Protein AF-A0A3C1TAZ9-F1 (afdb_monomer_lite)

Secondary structure (DSSP, 8-state):
----TTSTT--HHHHEEEETTTTEEEE-TTS-HHHHHHHHHHHHHTTTT-HHHHHHHHHHHHHHHT-SS--GGG-TTGGGT--

Radius of gyration: 13.25 Å; chains: 1; bounding box: 29×21×37 Å

Sequence (83 aa):
DLLRPDEAAFEFKKYFIYDYIQHRLLPNPQASAEEKVRAEVTIRVFNLNHSGMCISRRHAFERFRKDEEPFLSDYNFRFMFDD

Foldseek 3Di:
DADDCPPPPDDCLLFWAADLVQRAIAGNPPHDPVSNVNSVCNCVVVVCVPVVNSVLSNVLVVVQVPDPDDDLVVGPPSSNVDD

Structure (mmCIF, N/CA/C/O backbone):
data_AF-A0A3C1TAZ9-F1
#
_entry.id   AF-A0A3C1TAZ9-F1
#
loop_
_atom_site.group_PDB
_atom_site.id
_atom_site.type_symbol
_atom_site.label_atom_id
_atom_site.label_alt_id
_atom_site.label_comp_id
_atom_site.label_asym_id
_atom_site.label_entity_id
_atom_site.label_seq_id
_atom_site.pdbx_PDB_ins_code
_atom_site.Cartn_x
_atom_site.Cartn_y
_atom_site.Cartn_z
_atom_site.occupancy
_atom_site.B_iso_or_equiv
_atom_site.auth_seq_id
_atom_site.auth_comp_id
_atom_site.auth_asym_id
_atom_site.auth_atom_id
_atom_site.pdbx_PDB_model_num
ATOM 1 N N . ASP A 1 1 ? -8.578 -6.268 16.981 1.00 67.12 1 ASP A N 1
ATOM 2 C CA . ASP A 1 1 ? -8.781 -7.127 15.799 1.00 67.12 1 ASP A CA 1
ATOM 3 C C . ASP A 1 1 ? -7.794 -6.864 14.679 1.00 67.12 1 ASP A C 1
ATOM 5 O O . ASP A 1 1 ? -7.324 -5.743 14.527 1.00 67.12 1 ASP A O 1
ATOM 9 N N . LEU A 1 2 ? -7.475 -7.909 13.912 1.00 76.31 2 LEU A N 1
ATOM 10 C CA . LEU A 1 2 ? -6.688 -7.828 12.675 1.00 76.31 2 LEU A CA 1
ATOM 11 C C . LEU A 1 2 ? -7.556 -7.329 11.509 1.00 76.31 2 LEU A C 1
ATOM 13 O O . LEU A 1 2 ? -8.787 -7.401 11.558 1.00 76.31 2 LEU A O 1
ATOM 17 N N . LEU A 1 3 ? -6.924 -6.804 10.459 1.00 77.56 3 LEU A N 1
ATOM 18 C CA . LEU A 1 3 ? -7.624 -6.483 9.214 1.00 77.56 3 LEU A CA 1
ATOM 19 C C . LEU A 1 3 ? -7.858 -7.751 8.398 1.00 77.56 3 LEU A C 1
ATOM 21 O O . LEU A 1 3 ? -6.939 -8.546 8.200 1.00 77.56 3 LEU A O 1
ATOM 25 N N . ARG A 1 4 ? -9.098 -7.917 7.937 1.00 78.94 4 ARG A N 1
ATOM 26 C CA . ARG A 1 4 ? -9.524 -8.991 7.045 1.00 78.94 4 ARG A CA 1
ATOM 27 C C . ARG A 1 4 ? -9.580 -8.436 5.619 1.00 78.94 4 ARG A C 1
ATOM 29 O O . ARG A 1 4 ? -10.452 -7.615 5.343 1.00 78.94 4 ARG A O 1
ATOM 36 N N . PRO A 1 5 ? -8.631 -8.796 4.739 1.00 68.31 5 PRO A N 1
ATOM 37 C CA . PRO A 1 5 ? -8.547 -8.228 3.392 1.00 68.31 5 PRO A CA 1
ATOM 38 C C . PRO A 1 5 ? -9.692 -8.674 2.467 1.00 68.31 5 PRO A C 1
ATOM 40 O O . PRO A 1 5 ? -9.855 -8.121 1.387 1.00 68.31 5 PRO A O 1
ATOM 43 N N . ASP A 1 6 ? -10.465 -9.674 2.883 1.00 74.56 6 ASP A N 1
ATOM 44 C CA . ASP A 1 6 ? -11.641 -10.234 2.219 1.00 74.56 6 ASP A CA 1
ATOM 45 C C . ASP A 1 6 ? -12.959 -9.535 2.600 1.00 74.56 6 ASP A C 1
ATOM 47 O O . ASP A 1 6 ? -14.005 -9.826 2.018 1.00 74.56 6 ASP A O 1
ATOM 51 N N . GLU A 1 7 ? -12.942 -8.597 3.551 1.00 81.00 7 GLU A N 1
ATOM 52 C CA . GLU A 1 7 ? -14.119 -7.777 3.838 1.00 81.00 7 GLU A CA 1
ATOM 53 C C . GLU A 1 7 ? -14.433 -6.855 2.654 1.00 81.00 7 GLU A C 1
ATOM 55 O O . GLU A 1 7 ? -13.573 -6.121 2.180 1.00 81.00 7 GLU A O 1
ATOM 60 N N . ALA A 1 8 ? -15.695 -6.819 2.217 1.00 72.12 8 ALA A N 1
ATOM 61 C CA . ALA A 1 8 ? -16.118 -5.999 1.075 1.00 72.12 8 ALA A CA 1
ATOM 62 C C . ALA A 1 8 ? -15.855 -4.489 1.254 1.00 72.12 8 ALA A C 1
ATOM 64 O O . ALA A 1 8 ? -15.737 -3.767 0.272 1.00 72.12 8 ALA A O 1
ATOM 65 N N . ALA A 1 9 ? -15.765 -4.015 2.500 1.00 75.62 9 ALA A N 1
ATOM 66 C CA . ALA A 1 9 ? -15.458 -2.625 2.838 1.00 75.62 9 ALA A CA 1
ATOM 67 C C . ALA A 1 9 ? -13.960 -2.381 3.109 1.00 75.62 9 ALA A C 1
ATOM 69 O O . ALA A 1 9 ? -13.582 -1.302 3.575 1.00 75.62 9 ALA A O 1
ATOM 70 N N . PHE A 1 10 ? -13.105 -3.389 2.903 1.00 81.88 10 PHE A N 1
ATOM 71 C CA . PHE A 1 10 ? -11.671 -3.230 3.067 1.00 81.88 10 PHE A CA 1
ATOM 72 C C . PHE A 1 10 ? -11.094 -2.446 1.890 1.00 81.88 10 PHE A C 1
ATOM 74 O O . PHE A 1 10 ? -11.067 -2.906 0.751 1.00 81.88 10 PHE A O 1
ATOM 81 N N . GLU A 1 11 ? -10.548 -1.279 2.203 1.00 86.38 11 GLU A N 1
ATOM 82 C CA . GLU A 1 11 ? -9.782 -0.465 1.271 1.00 86.38 11 GLU A CA 1
ATOM 83 C C . GLU A 1 11 ? -8.366 -0.314 1.813 1.00 86.38 11 GLU A C 1
ATOM 85 O O . GLU A 1 11 ? -8.163 0.119 2.949 1.00 86.38 11 GLU A O 1
ATOM 90 N N . PHE A 1 12 ? -7.359 -0.656 1.009 1.00 89.88 12 PHE A N 1
ATOM 91 C CA . PHE A 1 12 ? -5.969 -0.638 1.463 1.00 89.88 12 PHE A CA 1
ATOM 92 C C . PHE A 1 12 ? -5.553 0.742 1.996 1.00 89.88 12 PHE A C 1
ATOM 94 O O . PHE A 1 12 ? -5.020 0.847 3.102 1.00 89.88 12 PHE A O 1
ATOM 101 N N . LYS A 1 13 ? -5.870 1.803 1.242 1.00 91.06 13 LYS A N 1
ATOM 102 C CA . LYS A 1 13 ? -5.521 3.195 1.568 1.00 91.06 13 LYS A CA 1
ATOM 103 C C . LYS A 1 13 ? -6.144 3.698 2.860 1.00 91.06 13 LYS A C 1
ATOM 105 O O . LYS A 1 13 ? -5.585 4.579 3.508 1.00 91.06 13 LYS A O 1
ATOM 110 N N . LYS A 1 14 ? -7.271 3.122 3.278 1.00 92.12 14 LYS A N 1
ATOM 111 C CA . LYS A 1 14 ? -7.907 3.455 4.553 1.00 92.12 14 LYS A CA 1
ATOM 112 C C . LYS A 1 14 ? -7.006 3.117 5.740 1.00 92.12 14 LYS A C 1
ATOM 114 O O . LYS A 1 14 ? -6.988 3.843 6.726 1.00 92.12 14 LYS A O 1
ATOM 119 N N . TYR A 1 15 ? -6.225 2.045 5.632 1.00 94.31 15 TYR A N 1
ATOM 120 C CA . TYR A 1 15 ? -5.427 1.519 6.739 1.00 94.31 15 TYR A CA 1
ATOM 121 C C . TYR A 1 15 ? -3.927 1.732 6.564 1.00 94.31 15 TYR A C 1
ATOM 123 O O . TYR A 1 15 ? -3.216 1.895 7.556 1.00 94.31 15 TYR A O 1
ATOM 131 N N . PHE A 1 16 ? -3.439 1.745 5.327 1.00 95.62 16 PHE A N 1
ATOM 132 C CA . PHE A 1 16 ? -2.017 1.695 5.026 1.00 95.62 16 PHE A CA 1
ATOM 133 C C . PHE A 1 16 ? -1.600 2.777 4.036 1.00 95.62 16 PHE A C 1
ATOM 135 O O . PHE A 1 16 ? -2.324 3.110 3.102 1.00 95.62 16 PHE A O 1
ATOM 142 N N . ILE A 1 17 ? -0.372 3.254 4.208 1.00 95.69 17 ILE A N 1
ATOM 143 C CA . ILE A 1 17 ? 0.369 4.020 3.209 1.00 95.69 17 ILE A CA 1
ATOM 144 C C . ILE A 1 17 ? 1.674 3.299 2.878 1.00 95.69 17 ILE A C 1
ATOM 146 O O . ILE A 1 17 ? 2.209 2.536 3.690 1.00 95.69 17 ILE A O 1
ATOM 150 N N . TYR A 1 18 ? 2.192 3.552 1.682 1.00 96.38 18 TYR A N 1
ATOM 151 C CA . TYR A 1 18 ? 3.481 3.038 1.243 1.00 96.38 18 TYR A CA 1
ATOM 152 C C . TYR A 1 18 ? 4.554 4.127 1.344 1.00 96.38 18 TYR A C 1
ATOM 154 O O . TYR A 1 18 ? 4.421 5.198 0.758 1.00 96.38 18 TYR A O 1
ATOM 162 N N . ASP A 1 19 ? 5.617 3.847 2.097 1.00 95.88 19 ASP A N 1
ATOM 163 C CA . ASP A 1 19 ? 6.802 4.697 2.174 1.00 95.88 19 ASP A CA 1
ATOM 164 C C . ASP A 1 19 ? 7.743 4.383 1.006 1.00 95.88 19 ASP A C 1
ATOM 166 O O . ASP A 1 19 ? 8.383 3.331 0.979 1.00 95.88 19 ASP A O 1
ATOM 170 N N . TYR A 1 20 ? 7.857 5.315 0.064 1.00 93.75 20 TYR A N 1
ATOM 171 C CA . TYR A 1 20 ? 8.712 5.194 -1.117 1.00 93.75 20 TYR A CA 1
ATOM 172 C C . TYR A 1 20 ? 10.216 5.289 -0.820 1.00 93.75 20 TYR A C 1
ATOM 174 O O . TYR A 1 20 ? 11.015 4.956 -1.690 1.00 93.75 20 TYR A O 1
ATOM 182 N N . ILE A 1 21 ? 10.614 5.721 0.383 1.00 94.31 21 ILE A N 1
ATOM 183 C CA . ILE A 1 21 ? 12.021 5.834 0.787 1.00 94.31 21 ILE A CA 1
ATOM 184 C C . ILE A 1 21 ? 12.513 4.500 1.354 1.00 94.31 21 ILE A C 1
ATOM 186 O O . ILE A 1 21 ? 13.542 3.978 0.925 1.00 94.31 21 ILE A O 1
ATOM 190 N N . GLN A 1 22 ? 11.793 3.929 2.327 1.00 96.06 22 GLN A N 1
ATOM 191 C CA . GLN A 1 22 ? 12.189 2.665 2.969 1.00 96.06 22 GLN A CA 1
ATOM 192 C C . GLN A 1 22 ? 11.514 1.429 2.361 1.00 96.06 22 GLN A C 1
ATOM 194 O O . GLN A 1 22 ? 11.854 0.302 2.731 1.00 96.06 22 GLN A O 1
ATOM 199 N N . HIS A 1 23 ? 10.560 1.624 1.451 1.00 97.00 23 HIS A N 1
ATOM 200 C CA . HIS A 1 23 ? 9.731 0.583 0.842 1.00 97.00 23 HIS A CA 1
ATOM 201 C C . HIS A 1 23 ? 8.951 -0.248 1.872 1.00 97.00 23 HIS A C 1
ATOM 203 O O . HIS A 1 23 ? 8.850 -1.473 1.770 1.00 97.00 23 HIS A O 1
ATOM 209 N N . ARG A 1 24 ? 8.392 0.432 2.880 1.00 97.62 24 ARG A N 1
ATOM 210 C CA . ARG A 1 24 ? 7.630 -0.154 3.995 1.00 97.62 24 ARG A CA 1
ATOM 211 C C . ARG A 1 24 ? 6.157 0.242 3.930 1.00 97.62 24 ARG A C 1
ATOM 213 O O . ARG A 1 24 ? 5.813 1.264 3.347 1.00 97.62 24 ARG A O 1
ATOM 220 N N . LEU A 1 25 ? 5.287 -0.559 4.548 1.00 97.38 25 LEU A N 1
ATOM 221 C CA . LEU A 1 25 ? 3.936 -0.112 4.888 1.00 97.38 25 LEU A CA 1
ATOM 222 C C . LEU A 1 25 ? 3.979 0.615 6.220 1.00 97.38 25 LEU A C 1
ATOM 224 O O . LEU A 1 25 ? 4.585 0.117 7.172 1.00 97.38 25 LEU A O 1
ATOM 228 N N . LEU A 1 26 ? 3.289 1.743 6.286 1.00 97.31 26 LEU A N 1
ATOM 229 C CA . LEU A 1 26 ? 3.011 2.461 7.520 1.00 97.31 26 LEU A CA 1
ATOM 230 C C . LEU A 1 26 ? 1.490 2.549 7.705 1.00 97.31 26 LEU A C 1
ATOM 232 O O . LEU A 1 26 ? 0.761 2.519 6.710 1.00 97.31 26 LEU A O 1
ATOM 236 N N . PRO A 1 27 ? 0.989 2.661 8.944 1.00 97.19 27 PRO A N 1
ATOM 237 C CA . PRO A 1 27 ? -0.407 3.013 9.182 1.00 97.19 27 PRO A CA 1
ATOM 238 C C . PRO A 1 27 ? -0.750 4.341 8.502 1.00 97.19 27 PRO A C 1
ATOM 240 O O . PRO A 1 27 ? 0.069 5.263 8.502 1.00 97.19 27 PRO A O 1
ATOM 243 N N . ASN A 1 28 ? -1.959 4.466 7.953 1.00 96.19 28 ASN A N 1
ATOM 244 C CA . ASN A 1 28 ? -2.399 5.732 7.380 1.00 96.19 28 ASN A CA 1
ATOM 245 C C . ASN A 1 28 ? -2.500 6.809 8.490 1.00 96.19 28 ASN A C 1
ATOM 247 O O . ASN A 1 28 ? -3.275 6.648 9.439 1.00 96.19 28 ASN A O 1
ATOM 251 N N . PRO A 1 29 ? -1.755 7.930 8.398 1.00 94.75 29 PRO A N 1
ATOM 252 C CA . PRO A 1 29 ? -1.772 8.985 9.410 1.00 94.75 29 PRO A CA 1
ATOM 253 C C . PRO A 1 29 ? -3.124 9.704 9.528 1.00 94.75 29 PRO A C 1
ATOM 255 O O . PRO A 1 29 ? -3.390 10.302 10.571 1.00 94.75 29 PRO A O 1
ATOM 258 N N . GLN A 1 30 ? -3.980 9.632 8.508 1.00 95.88 30 GLN A N 1
ATOM 259 C CA . GLN A 1 30 ? -5.325 10.214 8.505 1.00 95.88 30 GLN A CA 1
ATOM 260 C C . GLN A 1 30 ? -6.400 9.263 9.052 1.00 95.88 30 GLN A C 1
ATOM 262 O O . GLN A 1 30 ? -7.516 9.705 9.310 1.00 95.88 30 GLN A O 1
ATOM 267 N N . ALA A 1 31 ? -6.077 7.984 9.262 1.00 94.94 31 ALA A N 1
ATOM 268 C CA . ALA A 1 31 ? -7.018 7.019 9.818 1.00 94.94 31 ALA A CA 1
ATOM 269 C C . ALA A 1 31 ? -7.343 7.323 11.291 1.00 94.94 31 ALA A C 1
ATOM 271 O O . ALA A 1 31 ? -6.571 7.981 12.007 1.00 94.94 31 ALA A O 1
ATOM 272 N N . SER A 1 32 ? -8.480 6.815 11.764 1.00 95.62 32 SER A N 1
ATOM 273 C CA . SER A 1 32 ? -8.845 6.904 13.179 1.00 95.62 32 SER A CA 1
ATOM 274 C C . SER A 1 32 ? -7.837 6.160 14.066 1.00 95.62 32 SER A C 1
ATOM 276 O O . SER A 1 32 ? -7.062 5.318 13.606 1.00 95.62 32 SER A O 1
ATOM 278 N N . ALA A 1 33 ? -7.836 6.459 15.368 1.00 95.38 33 ALA A N 1
ATOM 279 C CA . ALA A 1 33 ? -6.933 5.803 16.317 1.00 95.38 33 ALA A CA 1
ATOM 280 C C . ALA A 1 33 ? -7.105 4.273 16.326 1.00 95.38 33 ALA A C 1
ATOM 282 O O . ALA A 1 33 ? -6.119 3.541 16.346 1.00 95.38 33 ALA A O 1
ATOM 283 N N . GLU A 1 34 ? -8.347 3.792 16.250 1.00 93.69 34 GLU A N 1
ATOM 284 C CA . GLU A 1 34 ? -8.640 2.361 16.187 1.00 93.69 34 GLU A CA 1
ATOM 285 C C . GLU A 1 34 ? -8.075 1.727 14.910 1.00 93.69 34 GLU A C 1
ATOM 287 O O . GLU A 1 34 ? -7.404 0.698 14.958 1.00 93.69 34 GLU A O 1
ATOM 292 N N . GLU A 1 35 ? -8.283 2.363 13.760 1.00 93.44 35 GLU A N 1
ATOM 293 C CA . GLU A 1 35 ? -7.811 1.859 12.469 1.00 93.44 35 GLU A CA 1
ATOM 294 C C . GLU A 1 35 ? -6.283 1.847 12.378 1.00 93.44 35 GLU A C 1
ATOM 296 O O . GLU A 1 35 ? -5.715 0.885 11.856 1.00 93.44 35 GLU A O 1
ATOM 301 N N . LYS A 1 36 ? -5.611 2.852 12.955 1.00 95.81 36 LYS A N 1
ATOM 302 C CA . LYS A 1 36 ? -4.148 2.870 13.094 1.00 95.81 36 LYS A CA 1
ATOM 303 C C . LYS A 1 36 ? -3.653 1.682 13.905 1.00 95.81 36 LYS A C 1
ATOM 305 O O . LYS A 1 36 ? -2.780 0.960 13.434 1.00 95.81 36 LYS A O 1
ATOM 310 N N . VAL A 1 37 ? -4.256 1.416 15.066 1.00 95.81 37 VAL A N 1
ATOM 311 C CA . VAL A 1 37 ? -3.897 0.257 15.901 1.00 95.81 37 VAL A CA 1
ATOM 312 C C . VAL A 1 37 ? -4.109 -1.051 15.136 1.00 95.81 37 VAL A C 1
ATOM 314 O O . VAL A 1 37 ? -3.244 -1.928 15.152 1.00 95.81 37 VAL A O 1
ATOM 317 N N . ARG A 1 38 ? -5.223 -1.190 14.408 1.00 94.62 38 ARG A N 1
ATOM 318 C CA . ARG A 1 38 ? -5.476 -2.372 13.567 1.00 94.62 38 ARG A CA 1
ATOM 319 C C . ARG A 1 38 ? -4.409 -2.535 12.482 1.00 94.62 38 ARG A C 1
ATOM 321 O O . ARG A 1 38 ? -3.921 -3.650 12.279 1.00 94.62 38 ARG A O 1
ATOM 328 N N . ALA A 1 39 ? -4.015 -1.452 11.814 1.00 95.62 39 ALA A N 1
ATO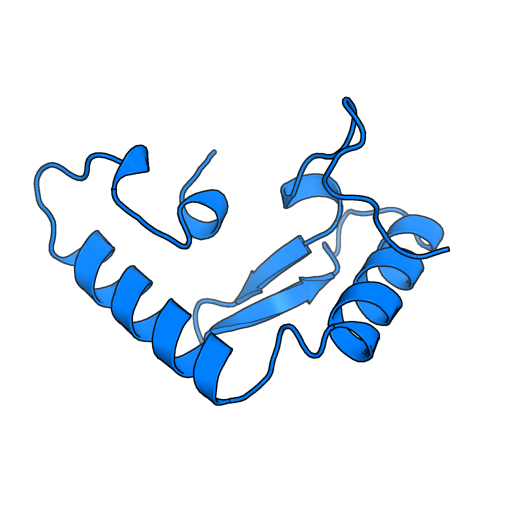M 329 C CA . ALA A 1 39 ? -2.963 -1.460 10.802 1.00 95.62 39 ALA A CA 1
ATOM 330 C C . ALA A 1 39 ? -1.595 -1.840 11.394 1.00 95.62 39 ALA A C 1
ATOM 332 O O . ALA A 1 39 ? -0.915 -2.710 10.851 1.00 95.62 39 ALA A O 1
ATOM 333 N N . GLU A 1 40 ? -1.218 -1.268 12.539 1.00 96.81 40 GLU A N 1
ATOM 334 C CA . GLU A 1 40 ? 0.027 -1.584 13.253 1.00 96.81 40 GLU A CA 1
ATOM 335 C C . GLU A 1 40 ? 0.098 -3.059 13.653 1.00 96.81 40 GLU A C 1
ATOM 337 O O . GLU A 1 40 ? 1.091 -3.743 13.383 1.00 96.81 40 GLU A O 1
ATOM 342 N N . VAL A 1 41 ? -0.977 -3.576 14.256 1.00 96.31 41 VAL A N 1
ATOM 343 C CA . VAL A 1 41 ? -1.066 -4.986 14.647 1.00 96.31 41 VAL A CA 1
ATOM 344 C C . VAL A 1 41 ? -0.984 -5.884 13.414 1.00 96.31 41 VAL A C 1
ATOM 346 O O . VAL A 1 41 ? -0.258 -6.875 13.445 1.00 96.31 41 VAL A O 1
ATOM 349 N N . THR A 1 42 ? -1.648 -5.519 12.315 1.00 95.06 42 THR A N 1
ATOM 350 C CA . THR A 1 42 ? -1.616 -6.274 11.051 1.00 95.06 42 THR A CA 1
ATOM 351 C C . THR A 1 42 ? -0.209 -6.303 10.447 1.00 95.06 42 THR A C 1
ATOM 353 O O . THR A 1 42 ? 0.292 -7.382 10.127 1.00 95.06 42 THR A O 1
ATOM 356 N N . ILE A 1 43 ? 0.476 -5.155 10.364 1.00 96.19 43 ILE A N 1
ATOM 357 C CA . ILE A 1 43 ? 1.868 -5.061 9.888 1.00 96.19 43 ILE A CA 1
ATOM 358 C C . ILE A 1 43 ? 2.782 -5.963 10.716 1.00 96.19 43 ILE A C 1
ATOM 360 O O . ILE A 1 43 ? 3.608 -6.684 10.151 1.00 96.19 43 ILE A O 1
ATOM 364 N N . ARG A 1 44 ? 2.633 -5.929 12.044 1.00 96.56 44 ARG A N 1
ATOM 365 C CA . ARG A 1 44 ? 3.465 -6.697 12.971 1.00 96.56 44 ARG A CA 1
ATOM 366 C C . ARG A 1 44 ? 3.202 -8.198 12.874 1.00 96.56 44 ARG A C 1
ATOM 368 O O . ARG A 1 44 ? 4.151 -8.962 12.758 1.00 96.56 44 ARG A O 1
ATOM 375 N N . VAL A 1 45 ? 1.938 -8.618 12.929 1.00 96.31 45 VAL A N 1
ATOM 376 C CA . VAL A 1 45 ? 1.552 -10.040 12.974 1.00 96.31 45 VAL A CA 1
ATOM 377 C C . VAL A 1 45 ? 1.882 -10.751 11.665 1.00 96.31 45 VAL A C 1
ATOM 379 O O . VAL A 1 45 ? 2.453 -11.835 11.698 1.00 96.31 45 VAL A O 1
ATOM 382 N N . PHE A 1 46 ? 1.590 -10.133 10.519 1.00 94.69 46 PHE A N 1
ATOM 383 C CA . PHE A 1 46 ? 1.907 -10.716 9.209 1.00 94.69 46 PHE A CA 1
ATOM 384 C C . PHE A 1 46 ? 3.322 -10.392 8.722 1.00 94.69 46 PHE A C 1
ATOM 386 O O . PHE A 1 46 ? 3.698 -10.789 7.622 1.00 94.69 46 PHE A O 1
ATOM 393 N N . ASN A 1 47 ? 4.107 -9.663 9.521 1.00 96.06 47 ASN A N 1
ATOM 394 C CA . ASN A 1 47 ? 5.456 -9.226 9.178 1.00 96.06 47 ASN A CA 1
ATOM 395 C C . ASN A 1 47 ? 5.527 -8.572 7.782 1.00 96.06 47 ASN A C 1
ATOM 397 O O . ASN A 1 47 ? 6.422 -8.848 6.982 1.00 96.06 47 ASN A O 1
ATOM 401 N N . LEU A 1 48 ? 4.572 -7.682 7.479 1.00 95.25 48 LEU A N 1
ATOM 402 C CA . LEU A 1 48 ? 4.434 -7.056 6.153 1.00 95.25 48 LEU A CA 1
ATOM 403 C C . LEU A 1 48 ? 5.653 -6.206 5.763 1.00 95.25 48 LEU A C 1
ATOM 405 O O . LEU A 1 48 ? 5.843 -5.883 4.593 1.00 95.25 48 LEU A O 1
ATOM 409 N N . ASN A 1 49 ? 6.493 -5.855 6.740 1.00 98.00 49 ASN A N 1
ATOM 410 C CA . ASN A 1 49 ? 7.749 -5.131 6.558 1.00 98.00 49 ASN A CA 1
ATOM 411 C C . ASN A 1 49 ? 8.993 -6.019 6.688 1.00 98.00 49 ASN A C 1
ATOM 413 O O . ASN A 1 49 ? 10.093 -5.502 6.899 1.00 98.00 49 ASN A O 1
ATOM 417 N N . HIS A 1 50 ? 8.844 -7.335 6.514 1.00 97.75 50 HIS A N 1
ATOM 418 C CA . HIS A 1 50 ? 9.979 -8.233 6.341 1.00 97.75 50 HIS A CA 1
ATOM 419 C C . HIS A 1 50 ? 10.920 -7.698 5.251 1.00 97.75 50 HIS A C 1
ATOM 421 O O . HIS A 1 50 ? 10.469 -7.196 4.217 1.00 97.75 50 HIS A O 1
ATOM 427 N N . SER A 1 51 ? 12.233 -7.818 5.458 1.00 97.56 51 SER A N 1
ATOM 428 C CA . SER A 1 51 ? 13.248 -7.248 4.560 1.00 97.56 51 SER A CA 1
ATOM 429 C C . SER A 1 51 ? 13.050 -7.679 3.103 1.00 97.56 51 SER A C 1
ATOM 431 O O . SER A 1 51 ? 13.100 -6.839 2.206 1.00 97.56 51 SER A O 1
ATOM 433 N N . GLY A 1 52 ? 12.721 -8.955 2.876 1.00 97.12 52 GLY A N 1
ATOM 434 C CA . GLY A 1 52 ? 12.390 -9.483 1.550 1.00 97.12 52 GLY A CA 1
ATOM 435 C C . GLY A 1 52 ? 11.205 -8.765 0.892 1.00 97.12 52 GLY A C 1
ATOM 436 O O . GLY A 1 52 ? 11.291 -8.408 -0.277 1.00 97.12 52 GLY A O 1
ATOM 437 N N . MET A 1 53 ? 10.148 -8.450 1.648 1.00 96.38 53 MET A N 1
ATOM 438 C CA . MET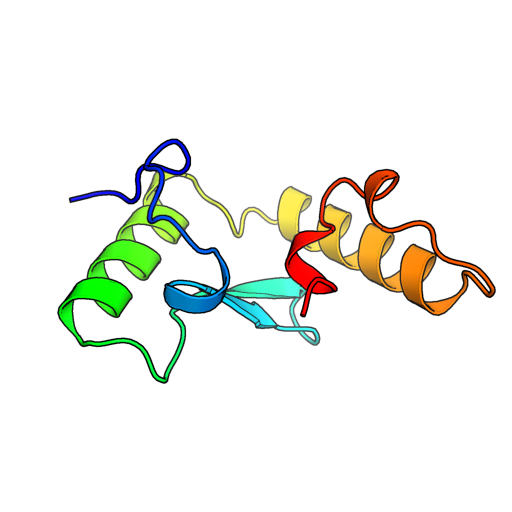 A 1 53 ? 8.978 -7.727 1.127 1.00 96.38 53 MET A CA 1
ATOM 439 C C . MET A 1 53 ? 9.305 -6.275 0.780 1.00 96.38 53 MET A C 1
ATOM 441 O O . MET A 1 53 ? 8.805 -5.743 -0.209 1.00 96.38 53 MET A O 1
ATOM 445 N N . CYS A 1 54 ? 10.153 -5.617 1.571 1.00 97.69 54 CYS A N 1
ATOM 446 C CA . CYS A 1 54 ? 10.631 -4.268 1.262 1.00 97.69 54 CYS A CA 1
ATOM 447 C C . CYS A 1 54 ? 11.460 -4.259 -0.033 1.00 97.69 54 CYS A C 1
ATOM 449 O O . CYS A 1 54 ? 11.262 -3.407 -0.896 1.00 97.69 54 CYS A O 1
ATOM 451 N N . ILE A 1 55 ? 12.330 -5.257 -0.217 1.00 97.44 55 ILE A N 1
ATOM 452 C CA . ILE A 1 55 ? 13.127 -5.420 -1.439 1.00 97.44 55 ILE A CA 1
ATOM 453 C C . ILE A 1 55 ? 12.227 -5.697 -2.653 1.00 97.44 55 ILE A C 1
ATOM 455 O O . ILE A 1 55 ? 12.381 -5.042 -3.684 1.00 97.44 55 ILE A O 1
ATOM 459 N N . SER A 1 56 ? 11.259 -6.610 -2.541 1.00 96.62 56 SER A N 1
ATOM 460 C CA . SER A 1 56 ? 10.316 -6.913 -3.625 1.00 96.62 56 SER A CA 1
ATOM 461 C C . SER A 1 56 ? 9.483 -5.694 -4.030 1.00 96.62 56 SER A C 1
ATOM 463 O O . SER A 1 56 ? 9.321 -5.436 -5.223 1.00 96.62 56 SER A O 1
ATOM 465 N N . ARG A 1 57 ? 9.010 -4.900 -3.060 1.00 97.06 57 ARG A N 1
ATOM 466 C CA . ARG A 1 57 ? 8.280 -3.651 -3.329 1.00 97.06 57 ARG A CA 1
ATOM 467 C C . ARG A 1 57 ? 9.148 -2.597 -4.004 1.00 97.06 57 ARG A C 1
ATOM 469 O O . ARG A 1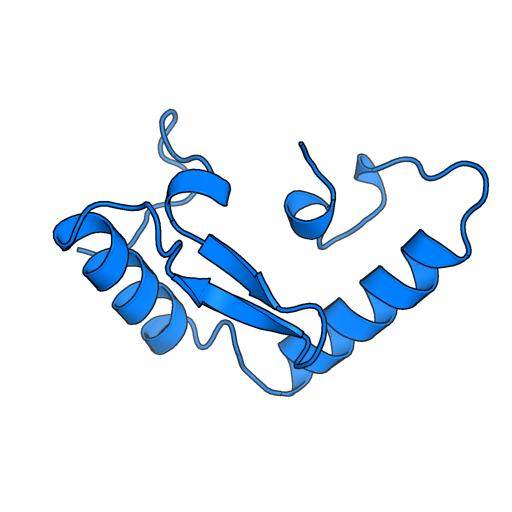 57 ? 8.695 -1.982 -4.965 1.00 97.06 57 ARG A O 1
ATOM 476 N N . ARG A 1 58 ? 10.409 -2.452 -3.585 1.00 97.12 58 ARG A N 1
ATOM 477 C CA . ARG A 1 58 ? 11.386 -1.601 -4.281 1.00 97.12 58 ARG A CA 1
ATOM 478 C C . ARG A 1 58 ? 11.543 -2.005 -5.743 1.00 97.12 58 ARG A C 1
ATOM 480 O O . ARG A 1 58 ? 11.489 -1.152 -6.618 1.00 97.12 58 ARG A O 1
ATOM 487 N N . HIS A 1 59 ? 11.721 -3.295 -6.025 1.00 96.31 59 HIS A N 1
ATOM 488 C CA . HIS A 1 59 ? 11.869 -3.771 -7.403 1.00 96.31 59 HIS A CA 1
ATOM 489 C C . HIS A 1 59 ? 10.621 -3.515 -8.248 1.00 96.31 59 HIS A C 1
ATOM 491 O O . HIS A 1 59 ? 10.745 -3.100 -9.397 1.00 96.31 59 HIS A O 1
ATOM 497 N N . ALA A 1 60 ? 9.430 -3.708 -7.679 1.00 95.19 60 ALA A N 1
ATOM 498 C CA . ALA A 1 60 ? 8.185 -3.381 -8.363 1.00 95.19 60 ALA A CA 1
ATOM 499 C C . ALA A 1 60 ? 8.039 -1.875 -8.623 1.00 95.19 60 ALA A C 1
ATOM 501 O O . ALA A 1 60 ? 7.654 -1.502 -9.725 1.00 95.19 60 ALA A O 1
ATOM 502 N N . PHE A 1 61 ? 8.402 -1.023 -7.659 1.00 95.31 61 PHE A N 1
ATOM 503 C CA . PHE A 1 61 ? 8.436 0.432 -7.832 1.00 95.31 61 PHE A CA 1
ATOM 504 C C . PHE A 1 61 ? 9.393 0.852 -8.954 1.00 95.31 61 PHE A C 1
ATOM 506 O O . PHE A 1 61 ? 9.008 1.603 -9.845 1.00 95.31 61 PHE A O 1
ATOM 513 N N . GLU A 1 62 ? 10.616 0.319 -8.967 1.00 95.19 62 GLU A N 1
ATOM 514 C CA . GLU A 1 62 ? 11.591 0.619 -10.020 1.00 95.19 62 GLU A CA 1
ATOM 515 C C . GLU A 1 62 ? 11.156 0.118 -11.399 1.00 95.19 62 GLU A C 1
ATOM 517 O O . GLU A 1 62 ? 11.442 0.776 -12.396 1.00 95.19 62 GLU A O 1
ATOM 522 N N . ARG A 1 63 ? 10.473 -1.033 -11.469 1.00 94.81 63 ARG A N 1
ATOM 523 C CA . ARG A 1 63 ? 9.886 -1.528 -12.718 1.00 94.81 63 ARG A CA 1
ATOM 524 C C . ARG A 1 63 ? 8.769 -0.603 -13.190 1.00 94.81 63 ARG A C 1
ATOM 526 O O . ARG A 1 63 ? 8.792 -0.208 -14.343 1.00 94.81 63 ARG A O 1
ATOM 533 N N . PHE A 1 64 ? 7.831 -0.252 -12.311 1.00 94.38 64 PHE A N 1
ATOM 534 C CA . PHE A 1 64 ? 6.707 0.630 -12.632 1.00 94.38 64 PHE A CA 1
ATOM 535 C C . PHE A 1 64 ? 7.186 1.993 -13.139 1.00 94.38 64 PHE A C 1
ATOM 537 O O . PHE A 1 64 ? 6.746 2.453 -14.180 1.00 94.38 64 PHE A O 1
ATOM 544 N N . ARG A 1 65 ? 8.171 2.600 -12.467 1.00 93.12 65 ARG A N 1
ATOM 545 C CA . ARG A 1 65 ? 8.724 3.913 -12.841 1.00 93.12 65 ARG A CA 1
ATOM 546 C C . ARG A 1 65 ? 9.387 3.945 -14.226 1.00 93.12 65 ARG A C 1
ATOM 548 O O . ARG A 1 65 ? 9.558 5.021 -14.787 1.00 93.12 65 ARG A O 1
ATOM 555 N N . LYS A 1 66 ? 9.837 2.795 -14.731 1.00 95.12 66 LYS A N 1
ATOM 556 C CA . LYS A 1 66 ? 10.497 2.658 -16.040 1.00 95.12 66 LYS A CA 1
ATOM 557 C C . LYS A 1 66 ? 9.551 2.176 -17.134 1.00 95.12 66 LYS A C 1
ATOM 559 O O . LYS A 1 66 ? 9.984 2.064 -18.274 1.00 95.12 66 LYS A O 1
ATOM 564 N N . ASP A 1 67 ? 8.326 1.823 -16.772 1.00 94.38 67 ASP A N 1
ATOM 565 C CA . ASP A 1 67 ? 7.321 1.366 -17.712 1.00 94.38 67 ASP A CA 1
ATOM 566 C C . ASP A 1 67 ? 6.606 2.589 -18.292 1.00 94.38 67 ASP A C 1
ATOM 568 O O . ASP A 1 67 ? 6.071 3.409 -17.545 1.00 94.38 67 ASP A O 1
ATOM 572 N N . GLU A 1 68 ? 6.668 2.749 -19.612 1.00 94.44 68 GLU A N 1
ATOM 573 C CA . GLU A 1 68 ? 6.051 3.880 -20.313 1.00 94.44 68 GLU A CA 1
ATOM 574 C C . GLU A 1 68 ? 4.531 3.700 -20.441 1.00 94.44 68 GLU A C 1
ATOM 576 O O . GLU A 1 68 ? 3.801 4.689 -20.501 1.00 94.44 68 GLU A O 1
ATOM 581 N N . GLU A 1 69 ? 4.046 2.453 -20.414 1.00 93.94 69 GLU A N 1
ATOM 582 C CA . GLU A 1 69 ? 2.632 2.097 -20.568 1.00 93.94 69 GLU A CA 1
ATOM 583 C C . GLU A 1 69 ? 2.211 1.040 -19.523 1.00 93.94 69 GLU A C 1
ATOM 585 O O . GLU A 1 69 ? 1.816 -0.078 -19.869 1.00 93.94 69 GLU A O 1
ATOM 590 N N . PRO A 1 70 ? 2.281 1.357 -18.214 1.00 91.56 70 PRO A N 1
ATOM 591 C CA . PRO A 1 70 ? 2.074 0.367 -17.168 1.00 91.56 70 PRO A CA 1
ATOM 592 C C . PRO A 1 70 ? 0.622 -0.116 -17.112 1.00 91.56 70 PRO A C 1
ATOM 594 O O . PRO A 1 70 ? -0.306 0.648 -16.840 1.00 91.56 70 PRO A O 1
ATOM 597 N N . PHE A 1 71 ? 0.429 -1.428 -17.244 1.00 92.00 71 PHE A N 1
ATOM 598 C CA . PHE A 1 71 ? -0.851 -2.075 -16.969 1.00 92.00 71 PHE A CA 1
ATOM 599 C C . PHE A 1 71 ? -0.894 -2.567 -15.515 1.00 92.00 71 PHE A C 1
ATOM 601 O O . PHE A 1 71 ? -0.275 -3.569 -15.157 1.00 92.00 71 PHE A O 1
ATOM 608 N N . LEU A 1 72 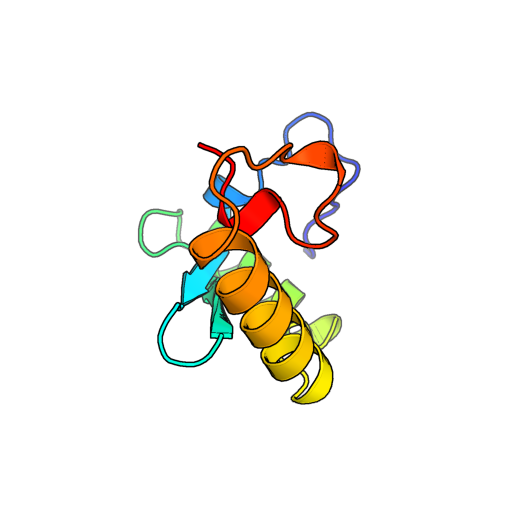? -1.604 -1.841 -14.641 1.00 88.56 72 LEU A N 1
ATOM 609 C CA . LEU A 1 72 ? -1.540 -2.033 -13.181 1.00 88.56 72 LEU A CA 1
ATOM 610 C C . LEU A 1 72 ? -1.829 -3.463 -12.703 1.00 88.56 72 LEU A C 1
ATOM 612 O O . LEU A 1 72 ? -1.249 -3.894 -11.706 1.00 88.56 72 LEU A O 1
ATOM 616 N N . SER A 1 73 ? -2.692 -4.218 -13.385 1.00 89.94 73 SER A N 1
ATOM 617 C CA . SER A 1 73 ? -3.004 -5.598 -12.990 1.00 89.94 73 SER A CA 1
ATOM 618 C C . SER A 1 73 ? -1.821 -6.561 -13.106 1.00 89.94 73 SER A C 1
ATOM 620 O O . SER A 1 73 ? -1.845 -7.602 -12.454 1.00 89.94 73 SER A O 1
ATOM 622 N N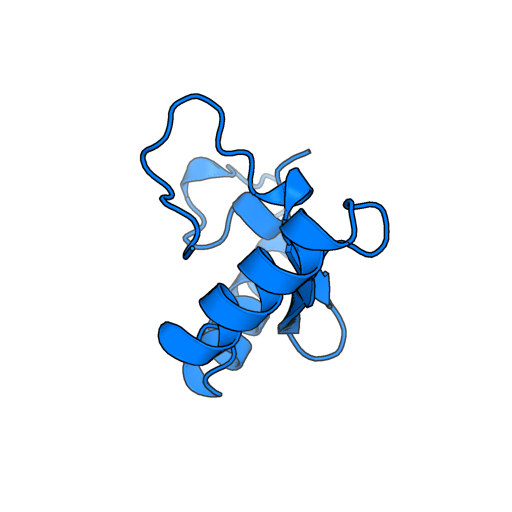 . ASP A 1 74 ? -0.772 -6.208 -13.851 1.00 89.88 74 ASP A N 1
ATOM 623 C CA . ASP A 1 74 ? 0.427 -7.040 -14.015 1.00 89.88 74 ASP A CA 1
ATOM 624 C C . ASP A 1 74 ? 1.431 -6.879 -12.858 1.00 89.88 74 ASP A C 1
ATOM 626 O O . ASP A 1 74 ? 2.468 -7.553 -12.809 1.00 89.88 74 ASP A O 1
ATOM 630 N N . TYR A 1 75 ? 1.146 -5.988 -11.903 1.00 89.75 75 TYR A N 1
ATOM 631 C CA . TYR A 1 75 ? 2.020 -5.694 -10.774 1.00 89.75 75 TYR A CA 1
ATOM 632 C C . TYR A 1 75 ? 1.509 -6.332 -9.479 1.00 89.75 75 TYR A C 1
ATOM 634 O O . TYR A 1 75 ? 0.473 -5.959 -8.931 1.00 89.75 75 TYR A O 1
ATOM 642 N N . ASN A 1 76 ? 2.332 -7.207 -8.892 1.00 84.75 76 ASN A N 1
ATOM 643 C CA . ASN A 1 76 ? 2.061 -7.886 -7.611 1.00 84.75 76 ASN A CA 1
ATOM 644 C C . ASN A 1 76 ? 1.810 -6.935 -6.422 1.00 84.75 76 ASN A C 1
ATOM 646 O O . ASN A 1 76 ? 1.292 -7.351 -5.390 1.00 84.75 76 ASN A O 1
ATOM 650 N N . PHE A 1 77 ? 2.183 -5.661 -6.554 1.00 91.44 77 PHE A N 1
ATOM 651 C CA . PHE A 1 77 ? 2.002 -4.623 -5.539 1.00 91.44 77 PHE A CA 1
ATOM 652 C C . PHE A 1 77 ? 1.242 -3.416 -6.097 1.00 91.44 77 PHE A C 1
ATOM 654 O O . PHE A 1 77 ? 1.545 -2.278 -5.748 1.00 91.44 77 PHE A O 1
ATOM 661 N N . ARG A 1 78 ? 0.257 -3.653 -6.975 1.00 90.75 78 ARG A N 1
ATOM 662 C CA . ARG A 1 78 ? -0.530 -2.584 -7.609 1.00 90.75 78 ARG A CA 1
ATOM 663 C C . ARG A 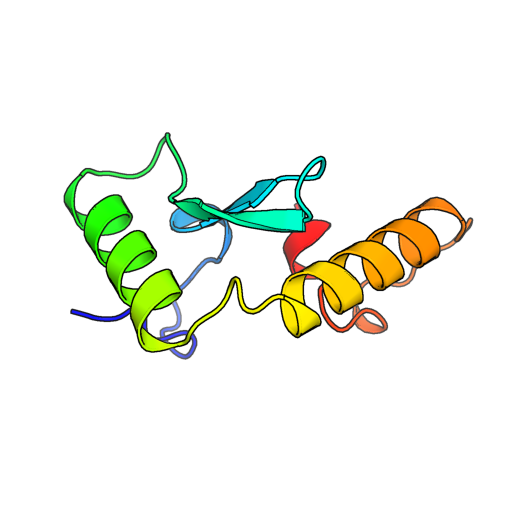1 78 ? -1.167 -1.606 -6.623 1.00 90.75 78 ARG A C 1
ATOM 665 O O . ARG A 1 78 ? -1.280 -0.437 -6.946 1.00 90.75 78 ARG A O 1
ATOM 672 N N . PHE A 1 79 ? -1.475 -2.044 -5.397 1.00 89.00 79 PHE A N 1
ATOM 673 C CA . PHE A 1 79 ? -1.988 -1.181 -4.323 1.00 89.00 79 PHE A CA 1
ATOM 674 C C . PHE A 1 79 ? -1.062 -0.000 -3.974 1.00 89.00 79 PHE A C 1
ATOM 676 O O . PHE A 1 79 ? -1.496 0.932 -3.307 1.00 89.00 79 PHE A O 1
ATOM 683 N N . MET A 1 80 ? 0.220 -0.050 -4.359 1.00 92.06 80 MET A N 1
ATOM 684 C CA . MET A 1 80 ? 1.156 1.067 -4.189 1.00 92.06 80 MET A CA 1
ATOM 685 C C . MET A 1 80 ? 0.911 2.188 -5.206 1.00 92.06 80 MET A C 1
ATOM 687 O O . MET A 1 80 ? 1.386 3.292 -4.984 1.00 92.06 80 MET A O 1
ATOM 691 N N . PHE A 1 81 ? 0.216 1.898 -6.307 1.00 88.94 81 PHE A N 1
ATOM 692 C CA . PHE A 1 81 ? 0.029 2.785 -7.460 1.00 88.94 81 PHE A CA 1
ATOM 693 C C . PHE A 1 81 ? -1.446 3.056 -7.781 1.00 88.94 81 PHE A C 1
ATOM 695 O O . PHE A 1 81 ? -1.733 3.996 -8.509 1.00 88.94 81 PHE A O 1
ATOM 702 N N . ASP A 1 82 ? -2.353 2.207 -7.290 1.00 81.56 82 ASP A N 1
ATOM 703 C CA . ASP A 1 82 ? -3.803 2.371 -7.433 1.00 81.56 82 ASP A CA 1
ATOM 704 C C . ASP A 1 82 ? -4.240 3.653 -6.712 1.00 81.56 82 ASP A C 1
ATOM 706 O O . ASP A 1 82 ? -3.787 3.881 -5.584 1.00 81.56 82 ASP A O 1
ATOM 710 N N . ASP A 1 83 ? -5.083 4.478 -7.345 1.00 60.00 83 ASP A N 1
ATOM 711 C CA . ASP A 1 83 ? -5.578 5.752 -6.799 1.00 60.00 83 ASP A CA 1
ATOM 712 C C . ASP A 1 83 ? -6.907 5.646 -6.036 1.00 60.00 83 ASP A C 1
ATOM 714 O O . ASP A 1 83 ? -7.878 5.095 -6.592 1.00 60.00 83 ASP A O 1
#

pLDDT: mean 91.58, std 7.86, range [60.0, 98.0]